Protein AF-A0A660REK7-F1 (afdb_monomer)

Radius of gyration: 18.36 Å; Cα contacts (8 Å, |Δi|>4): 9; chains: 1; bounding box: 40×16×43 Å

Sequence (49 aa):
MSKNPYEIFLEQLERASKVLKLKEDIVEMLKHPERVIEVSIPVKMDDGS

Secondary structure (DSSP, 8-state):
-PPPHHHHHHHHHHHHHHHHT--HHHHHHHHS-S-----------TT--

Nearest PDB structures (foldseek):
  8kar-assembly1_A  TM=7.939E-01  e=5.841E-01  Saccharolobus solfataricus

Mean predicted aligned error: 4.82 Å

Foldseek 3Di:
DDDDPLRVVLVVLVVVCVVVVPDPVVSVVVSDDPDDDDDDDDDQDPVRD

Structure (mmCIF, N/CA/C/O backbone):
data_AF-A0A660REK7-F1
#
_entry.id   AF-A0A660REK7-F1
#
loop_
_atom_site.group_PDB
_atom_site.id
_atom_site.type_symbol
_atom_site.label_atom_id
_atom_site.label_alt_id
_atom_site.label_comp_id
_atom_site.label_asym_id
_atom_site.label_entity_id
_atom_site.label_seq_id
_atom_site.pdbx_PDB_ins_code
_atom_site.Cartn_x
_atom_site.Cartn_y
_atom_site.Cartn_z
_atom_site.occupancy
_atom_site.B_iso_or_equiv
_atom_site.auth_seq_id
_atom_site.auth_comp_id
_atom_site.auth_asym_id
_atom_site.auth_atom_id
_atom_site.pdbx_PDB_model_num
ATOM 1 N N . MET A 1 1 ? 13.100 8.876 10.993 1.00 55.22 1 MET A N 1
ATOM 2 C CA . MET A 1 1 ? 12.924 8.085 9.757 1.00 55.22 1 MET A CA 1
ATOM 3 C C . MET A 1 1 ? 11.818 8.728 8.939 1.00 55.22 1 MET A C 1
ATOM 5 O O . MET A 1 1 ? 10.828 9.138 9.533 1.00 55.22 1 MET A O 1
ATOM 9 N N . SER A 1 2 ? 12.017 8.898 7.631 1.00 83.69 2 SER A N 1
ATOM 10 C CA . SER A 1 2 ? 10.974 9.389 6.719 1.00 83.69 2 SER A CA 1
ATOM 11 C C . SER A 1 2 ? 10.063 8.223 6.351 1.00 83.69 2 SER A C 1
ATOM 13 O O . SER A 1 2 ? 10.579 7.162 6.011 1.00 83.69 2 SER A O 1
ATOM 15 N N . LYS A 1 3 ? 8.743 8.410 6.429 1.00 87.62 3 LYS A N 1
ATOM 16 C CA . LYS A 1 3 ? 7.773 7.382 6.026 1.00 87.62 3 LYS A CA 1
ATOM 17 C C . LYS A 1 3 ? 7.757 7.235 4.512 1.00 87.62 3 LYS A C 1
ATOM 19 O O . LYS A 1 3 ? 7.903 8.231 3.798 1.00 87.62 3 LYS A O 1
ATOM 24 N N . ASN A 1 4 ? 7.577 6.013 4.028 1.00 95.81 4 ASN A N 1
ATOM 25 C CA . ASN A 1 4 ? 7.364 5.784 2.600 1.00 95.81 4 ASN A CA 1
ATOM 26 C C . ASN A 1 4 ? 5.911 6.152 2.196 1.00 95.81 4 ASN A C 1
ATOM 28 O O . ASN A 1 4 ? 5.047 6.290 3.066 1.00 95.81 4 ASN A O 1
ATOM 32 N N . PRO A 1 5 ? 5.604 6.319 0.895 1.00 95.50 5 PRO A N 1
ATOM 33 C CA . PRO A 1 5 ? 4.258 6.696 0.449 1.00 95.50 5 PRO A CA 1
ATOM 34 C C . PRO A 1 5 ? 3.140 5.741 0.893 1.00 95.50 5 PRO A C 1
ATOM 36 O O . PRO A 1 5 ? 2.032 6.192 1.177 1.00 95.50 5 PRO A O 1
ATOM 39 N N . TYR A 1 6 ? 3.426 4.441 0.994 1.00 95.50 6 TYR A N 1
ATOM 40 C CA . TYR A 1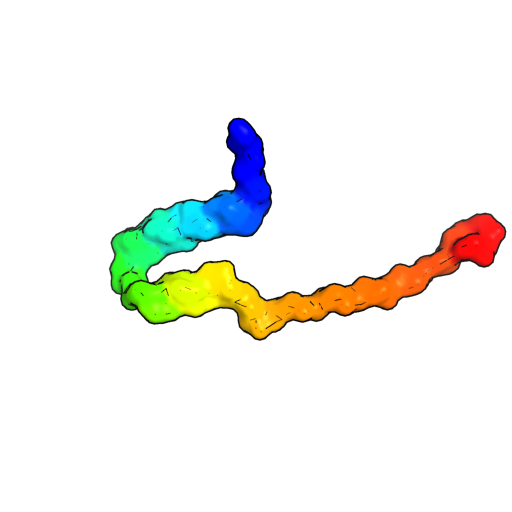 6 ? 2.457 3.443 1.444 1.00 95.50 6 TYR A CA 1
ATOM 41 C C . TYR A 1 6 ? 2.134 3.596 2.938 1.00 95.50 6 TYR A C 1
ATOM 43 O O . TYR A 1 6 ? 0.969 3.631 3.322 1.00 95.50 6 TYR A O 1
ATOM 51 N N . GLU A 1 7 ? 3.142 3.806 3.783 1.00 95.62 7 GLU A N 1
ATOM 52 C CA . GLU A 1 7 ? 2.954 4.092 5.212 1.00 95.62 7 GLU A CA 1
ATOM 53 C C . GLU A 1 7 ? 2.157 5.383 5.440 1.00 95.62 7 GLU A C 1
ATOM 55 O O . GLU A 1 7 ? 1.292 5.441 6.313 1.00 95.62 7 GLU A O 1
ATOM 60 N N . ILE A 1 8 ? 2.409 6.416 4.627 1.00 96.69 8 ILE A N 1
ATOM 61 C CA . ILE A 1 8 ? 1.643 7.669 4.675 1.00 96.69 8 ILE A CA 1
ATOM 62 C C . ILE A 1 8 ? 0.174 7.412 4.320 1.00 96.69 8 ILE A C 1
ATOM 64 O O . ILE A 1 8 ? -0.713 7.933 5.001 1.00 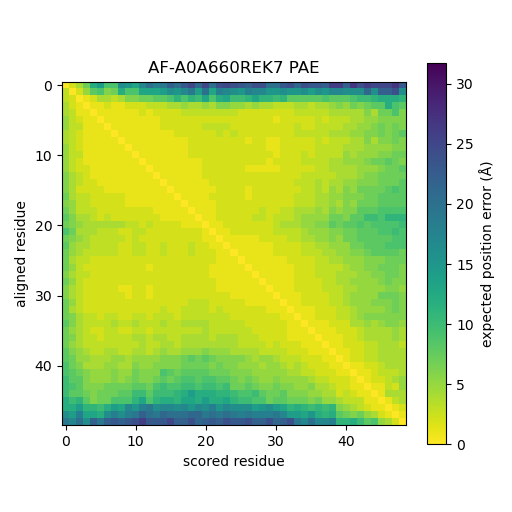96.69 8 ILE A O 1
ATOM 68 N N . PHE A 1 9 ? -0.090 6.608 3.285 1.00 96.81 9 PHE A N 1
ATOM 69 C CA . PHE A 1 9 ? -1.445 6.218 2.896 1.00 96.81 9 PHE A CA 1
ATOM 70 C C . PHE A 1 9 ? -2.178 5.496 4.033 1.00 96.81 9 PHE A C 1
ATOM 72 O O . PHE A 1 9 ? 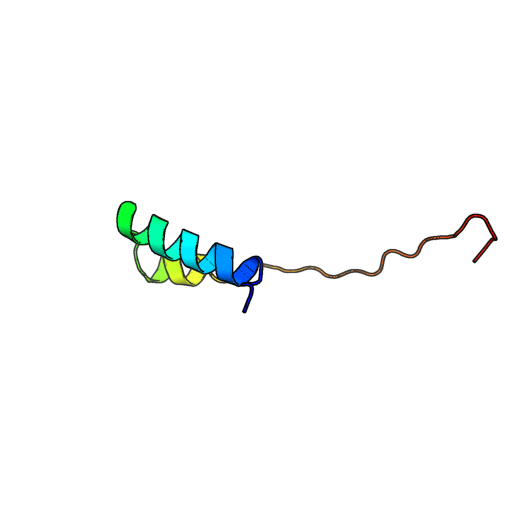-3.293 5.898 4.368 1.00 96.81 9 PHE A O 1
ATOM 79 N N . LEU A 1 10 ? -1.546 4.503 4.670 1.00 96.44 10 LEU A N 1
ATOM 80 C CA . LEU A 1 10 ? -2.145 3.753 5.781 1.00 96.44 10 LEU A CA 1
ATOM 81 C C . LEU A 1 10 ? -2.588 4.680 6.921 1.00 96.44 10 LEU A C 1
ATOM 83 O O . LEU A 1 10 ? -3.684 4.536 7.456 1.00 96.44 10 LEU A O 1
ATOM 87 N N . GLU A 1 11 ? -1.783 5.688 7.255 1.00 96.38 11 GLU A N 1
ATOM 88 C CA . GLU A 1 11 ? -2.136 6.654 8.299 1.00 96.38 11 GLU A CA 1
ATOM 89 C C . GLU A 1 11 ? -3.311 7.554 7.932 1.00 96.38 11 GLU A C 1
ATOM 91 O O . GLU A 1 11 ? -4.124 7.891 8.798 1.00 96.38 11 GLU A O 1
ATOM 96 N N . GLN A 1 12 ? -3.412 7.964 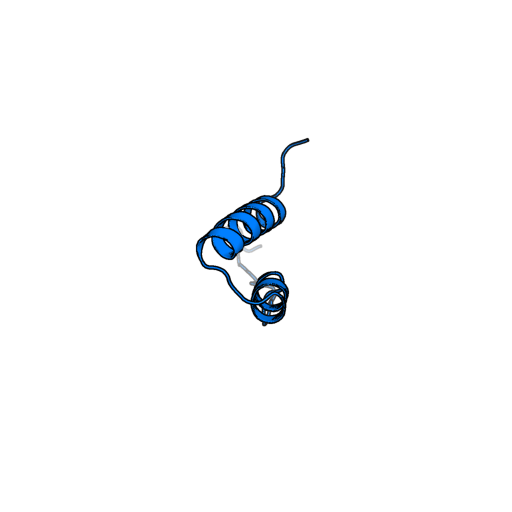6.666 1.00 96.44 12 GLN A N 1
ATOM 97 C CA . GLN A 1 12 ? -4.561 8.747 6.217 1.00 96.44 12 GLN A CA 1
ATOM 98 C C . GLN A 1 12 ? -5.825 7.891 6.150 1.00 96.44 12 GLN A C 1
ATOM 100 O O . GLN A 1 12 ? -6.888 8.359 6.560 1.00 96.44 12 GLN A O 1
ATOM 105 N N . LEU A 1 13 ? -5.710 6.638 5.704 1.00 96.88 13 LEU A N 1
ATOM 106 C CA . LEU A 1 13 ? -6.813 5.684 5.667 1.00 96.88 13 LEU A CA 1
ATOM 107 C C . LEU A 1 1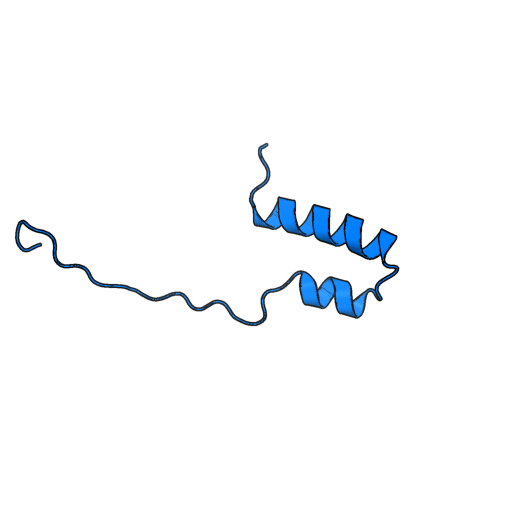3 ? -7.389 5.458 7.072 1.00 96.88 13 LEU A C 1
ATOM 109 O O . LEU A 1 13 ? -8.595 5.585 7.262 1.00 96.88 13 LEU A O 1
ATOM 113 N N . GLU A 1 14 ? -6.528 5.237 8.068 1.00 96.31 14 GLU A N 1
ATOM 114 C CA . GLU A 1 14 ? -6.911 5.074 9.479 1.00 96.31 14 GLU A CA 1
ATOM 115 C C . GLU A 1 14 ? -7.568 6.326 10.083 1.00 96.31 14 GLU A C 1
ATOM 117 O O . GLU A 1 14 ? -8.431 6.249 10.960 1.00 96.31 14 GLU A O 1
ATOM 122 N N . ARG A 1 15 ? -7.165 7.521 9.642 1.00 97.56 15 ARG A N 1
ATOM 123 C CA . ARG A 1 15 ? -7.806 8.772 10.073 1.00 97.56 15 ARG A CA 1
ATOM 124 C C . ARG A 1 15 ? -9.182 8.936 9.439 1.00 97.56 15 ARG A C 1
ATOM 126 O O . ARG A 1 15 ? -10.140 9.261 10.140 1.00 97.56 15 ARG A O 1
ATOM 133 N N . ALA A 1 16 ? -9.288 8.702 8.134 1.00 97.44 16 ALA A N 1
ATOM 134 C CA . ALA A 1 16 ? -10.534 8.843 7.392 1.00 97.44 16 ALA A CA 1
ATOM 135 C C . ALA A 1 16 ? -11.576 7.795 7.815 1.00 97.44 16 ALA A C 1
ATOM 137 O O . ALA A 1 16 ? -12.750 8.132 7.978 1.00 97.44 16 ALA A O 1
ATOM 138 N N . SER A 1 17 ? -11.153 6.551 8.065 1.00 97.00 17 SER A N 1
ATOM 139 C CA . SER A 1 17 ? -12.035 5.459 8.490 1.00 97.00 17 SER A CA 1
ATOM 140 C C . SER A 1 17 ? -12.765 5.776 9.794 1.00 97.00 17 SER A C 1
ATOM 142 O O . SER A 1 17 ? -13.966 5.527 9.901 1.00 97.00 17 SER A O 1
ATOM 144 N N . LYS A 1 18 ? -12.075 6.407 10.753 1.00 96.50 18 LYS A N 1
ATOM 145 C CA . LYS A 1 18 ? -12.645 6.838 12.040 1.00 96.50 18 LYS A CA 1
ATOM 146 C C . LYS A 1 18 ? -13.683 7.941 11.878 1.00 96.50 18 LYS A C 1
ATOM 148 O O . LYS A 1 18 ? -14.715 7.906 12.545 1.00 96.50 18 LYS A O 1
ATOM 153 N N . VAL A 1 19 ? -13.433 8.900 10.985 1.00 97.56 19 VAL A N 1
ATOM 154 C CA . VAL A 1 19 ? -14.379 9.990 10.690 1.00 97.56 19 VAL A CA 1
ATOM 155 C C . VAL A 1 19 ? -15.639 9.443 10.017 1.00 97.56 19 VAL A C 1
ATOM 157 O O . VAL A 1 19 ? -16.750 9.819 10.386 1.00 97.56 19 VAL A O 1
ATOM 160 N N . LEU A 1 20 ? -15.470 8.521 9.067 1.00 96.56 20 LEU A N 1
ATOM 161 C CA . LEU A 1 20 ? -16.559 7.919 8.296 1.00 96.56 20 LEU A CA 1
ATOM 162 C C . LEU A 1 20 ? -17.248 6.743 9.007 1.00 96.56 20 LEU A C 1
ATOM 164 O O . LEU A 1 20 ? -18.281 6.278 8.534 1.00 96.56 20 LEU A O 1
ATOM 168 N N . LYS A 1 21 ? -16.701 6.275 10.139 1.00 95.88 21 LYS A N 1
ATOM 169 C CA . LYS A 1 21 ? -17.163 5.091 10.886 1.00 95.88 21 LYS A CA 1
ATOM 170 C C . LYS A 1 21 ? -17.287 3.855 9.990 1.00 95.88 21 LYS A C 1
ATOM 172 O O . LYS A 1 21 ? -18.291 3.141 10.027 1.00 95.88 21 LYS A O 1
ATOM 177 N N . LEU A 1 22 ? -16.271 3.633 9.158 1.00 95.75 22 LEU A N 1
ATOM 178 C CA . LEU A 1 22 ? -16.206 2.451 8.303 1.00 95.75 22 LEU A CA 1
ATOM 179 C C . LEU A 1 22 ? -16.082 1.188 9.156 1.00 95.75 22 LEU A C 1
ATOM 181 O O . LEU A 1 22 ? -15.515 1.208 10.248 1.00 95.75 22 LEU A O 1
ATOM 185 N N . LYS A 1 23 ? -16.622 0.084 8.643 1.00 96.94 23 LYS A N 1
ATOM 186 C CA . LYS A 1 23 ? -16.430 -1.228 9.253 1.00 96.94 23 LYS A CA 1
ATOM 187 C C . LYS A 1 23 ? -14.982 -1.686 9.058 1.00 96.94 23 LYS A C 1
ATOM 189 O O . LYS A 1 23 ? -14.379 -1.400 8.026 1.00 96.94 23 LYS A O 1
ATOM 194 N N . GLU A 1 24 ? -14.458 -2.416 10.037 1.00 94.38 24 GLU A N 1
ATOM 195 C CA . GLU A 1 24 ? -13.060 -2.863 10.058 1.00 94.38 24 GLU A CA 1
ATOM 196 C C . GLU A 1 24 ? -12.693 -3.735 8.848 1.00 94.38 24 GLU A C 1
ATOM 198 O O . GLU A 1 24 ? -11.608 -3.603 8.296 1.00 94.38 24 GLU A O 1
ATOM 203 N N . ASP A 1 25 ? -13.623 -4.572 8.381 1.00 96.56 25 ASP A N 1
ATOM 204 C CA . ASP A 1 25 ? -13.447 -5.425 7.200 1.00 96.56 25 ASP A CA 1
ATOM 205 C C . ASP A 1 25 ? -13.203 -4.610 5.920 1.00 96.56 25 ASP A C 1
ATOM 207 O O . ASP A 1 25 ? -12.330 -4.945 5.120 1.00 96.56 25 ASP A O 1
ATOM 211 N N . ILE A 1 26 ? -13.926 -3.500 5.754 1.00 95.94 26 ILE A N 1
ATOM 212 C CA . ILE A 1 26 ? -13.740 -2.567 4.637 1.00 95.94 26 ILE A CA 1
ATOM 213 C C . ILE A 1 26 ? -12.386 -1.863 4.753 1.00 95.94 26 ILE A C 1
ATOM 215 O O . ILE A 1 26 ? -11.685 -1.709 3.755 1.00 95.94 26 ILE A O 1
ATOM 219 N N . VAL A 1 27 ? -12.013 -1.424 5.957 1.00 96.75 27 VAL A N 1
ATOM 220 C CA . VAL A 1 27 ? -10.744 -0.720 6.186 1.00 96.75 27 VAL A CA 1
ATOM 221 C C . VAL A 1 27 ? -9.562 -1.637 5.897 1.00 96.75 27 VAL A C 1
ATOM 223 O O . VAL A 1 27 ? -8.634 -1.217 5.215 1.00 96.75 27 VAL A O 1
ATOM 226 N N . GLU A 1 28 ? -9.615 -2.888 6.352 1.00 96.25 28 GLU A N 1
ATOM 227 C CA . GLU A 1 28 ? -8.560 -3.869 6.112 1.00 96.25 28 GLU A CA 1
ATOM 228 C C . GLU A 1 28 ? -8.432 -4.210 4.626 1.00 96.25 28 GLU A C 1
ATOM 230 O O . GLU A 1 28 ? -7.325 -4.221 4.096 1.00 96.25 28 GLU A O 1
ATOM 235 N N . MET A 1 29 ? -9.552 -4.383 3.916 1.00 96.62 29 MET A N 1
ATOM 236 C CA . MET A 1 29 ? -9.536 -4.573 2.463 1.00 96.62 29 MET A CA 1
ATOM 237 C C . MET A 1 29 ? -8.840 -3.406 1.745 1.00 96.62 29 MET A C 1
ATOM 239 O O . MET A 1 29 ? -8.037 -3.633 0.847 1.00 96.62 29 MET A O 1
ATOM 243 N N . LEU A 1 30 ? -9.105 -2.160 2.152 1.00 96.69 30 LEU A N 1
ATOM 244 C CA . LEU A 1 30 ? -8.520 -0.964 1.533 1.00 96.69 30 LEU A CA 1
ATOM 245 C C . LEU A 1 30 ? -7.016 -0.792 1.796 1.00 96.69 30 LEU A C 1
ATOM 247 O O . LEU A 1 30 ? -6.376 0.002 1.103 1.00 96.69 30 LEU A O 1
ATOM 251 N N . LYS A 1 31 ? -6.438 -1.504 2.771 1.00 96.69 31 LYS A N 1
ATOM 252 C CA . LYS A 1 31 ? -4.988 -1.471 3.019 1.00 96.69 31 LYS A CA 1
ATOM 253 C C . LYS A 1 31 ? -4.202 -2.192 1.927 1.00 96.69 31 LYS A C 1
ATOM 255 O O . LYS A 1 31 ? -3.043 -1.853 1.712 1.00 96.69 31 LYS A O 1
ATOM 260 N N . HIS A 1 32 ? -4.820 -3.135 1.216 1.00 96.44 32 HIS A N 1
ATOM 261 C CA . HIS A 1 32 ? -4.142 -3.979 0.233 1.00 96.44 32 HIS A CA 1
ATOM 262 C C . HIS A 1 32 ? -4.663 -3.692 -1.184 1.00 96.44 32 HIS A C 1
ATOM 264 O O . HIS A 1 32 ? -5.875 -3.662 -1.397 1.00 96.44 32 HIS A O 1
ATOM 270 N N . PRO A 1 33 ? -3.786 -3.487 -2.183 1.00 95.94 33 PRO A N 1
ATOM 271 C CA . PRO A 1 33 ? -4.227 -3.332 -3.564 1.00 95.94 33 PRO A CA 1
ATOM 272 C C . PRO A 1 33 ? -4.822 -4.645 -4.087 1.00 95.94 33 PRO A C 1
ATOM 274 O O . PRO A 1 33 ? -4.275 -5.719 -3.853 1.00 95.94 33 PRO A O 1
ATOM 277 N N . GLU A 1 34 ? -5.901 -4.563 -4.868 1.00 96.75 34 GLU A N 1
ATOM 278 C CA . GLU A 1 34 ? -6.522 -5.743 -5.491 1.00 96.75 34 GLU A CA 1
ATOM 279 C C . GLU A 1 34 ? -5.565 -6.454 -6.464 1.00 96.75 34 GLU A C 1
ATOM 281 O O . GLU A 1 34 ? -5.562 -7.680 -6.587 1.00 96.75 34 GLU A O 1
ATOM 286 N N . ARG A 1 35 ? -4.736 -5.682 -7.175 1.00 97.25 35 ARG A N 1
ATOM 287 C CA . ARG A 1 35 ? -3.748 -6.197 -8.122 1.00 97.25 35 ARG A CA 1
ATOM 288 C C . ARG A 1 35 ? -2.601 -5.212 -8.289 1.00 97.25 35 ARG A C 1
ATOM 290 O O . ARG A 1 35 ? -2.825 -4.010 -8.402 1.00 97.25 35 ARG A O 1
ATOM 297 N N . VAL A 1 36 ? -1.387 -5.740 -8.401 1.00 97.19 36 VAL A N 1
ATOM 298 C CA . VAL A 1 36 ? -0.204 -5.003 -8.859 1.00 97.19 36 VAL A CA 1
ATOM 299 C C . VAL A 1 36 ? 0.354 -5.753 -10.058 1.00 97.19 36 VAL A C 1
ATOM 301 O O . VAL A 1 36 ? 0.562 -6.962 -9.985 1.00 97.19 36 VAL A O 1
ATOM 304 N N . ILE A 1 37 ? 0.537 -5.056 -11.178 1.00 97.19 37 ILE A N 1
ATOM 305 C CA . ILE A 1 37 ? 1.136 -5.627 -12.384 1.00 97.19 37 ILE A CA 1
ATOM 306 C C . ILE A 1 37 ? 2.456 -4.906 -12.612 1.00 97.19 37 ILE A C 1
ATOM 308 O O . ILE A 1 37 ? 2.475 -3.700 -12.848 1.00 97.19 37 ILE A O 1
ATOM 312 N N . GLU A 1 38 ? 3.545 -5.659 -12.549 1.00 97.50 38 GLU A N 1
ATOM 313 C CA . GLU A 1 38 ? 4.888 -5.176 -12.836 1.00 97.50 38 GLU A CA 1
ATOM 314 C C . GLU A 1 38 ? 5.341 -5.780 -14.168 1.00 97.50 38 GLU A C 1
ATOM 316 O O . GLU A 1 38 ? 5.260 -6.992 -14.370 1.00 97.50 38 GLU A O 1
ATOM 321 N N . VAL A 1 39 ? 5.748 -4.928 -15.111 1.00 97.31 39 VAL A N 1
ATOM 322 C CA . VAL A 1 39 ? 6.131 -5.340 -16.468 1.00 97.31 39 VAL A CA 1
ATOM 323 C C . VAL A 1 39 ? 7.429 -4.673 -16.887 1.00 97.31 39 VAL A C 1
ATOM 325 O O . VAL A 1 39 ? 7.716 -3.538 -16.510 1.00 97.31 39 VAL A O 1
ATOM 328 N N . SER A 1 40 ? 8.200 -5.366 -17.719 1.00 96.31 40 SER A N 1
ATOM 329 C CA . SER A 1 40 ? 9.375 -4.791 -18.367 1.00 96.31 40 SER A CA 1
ATOM 330 C C . SER A 1 40 ? 8.963 -4.085 -19.657 1.00 96.31 40 SER A C 1
ATOM 332 O O . SER A 1 40 ? 8.368 -4.702 -20.539 1.00 96.31 40 SER A O 1
ATOM 334 N N . ILE A 1 41 ? 9.303 -2.802 -19.779 1.00 94.88 41 ILE A N 1
ATOM 335 C CA . ILE A 1 41 ? 9.118 -2.026 -21.010 1.00 94.88 41 ILE A CA 1
ATOM 336 C C . ILE A 1 41 ? 10.501 -1.861 -21.653 1.00 94.88 41 ILE A C 1
ATOM 338 O O . ILE A 1 41 ? 11.287 -1.047 -21.166 1.00 94.88 41 ILE A O 1
ATOM 342 N N . PRO A 1 42 ? 10.844 -2.641 -22.696 1.00 93.38 42 PRO A N 1
ATOM 343 C CA . PRO A 1 42 ? 12.114 -2.471 -23.385 1.00 93.38 42 PRO A CA 1
ATOM 344 C C . PRO A 1 42 ? 12.097 -1.161 -24.175 1.00 93.38 42 PRO A C 1
ATOM 346 O O . PRO A 1 42 ? 11.118 -0.845 -24.854 1.00 93.38 42 PRO A O 1
ATOM 349 N N . VAL A 1 43 ? 13.193 -0.413 -24.099 1.00 93.31 43 VAL A N 1
ATOM 350 C CA . VAL A 1 43 ? 13.386 0.835 -24.841 1.00 93.31 43 VAL A CA 1
ATOM 351 C C . VAL A 1 43 ? 14.649 0.699 -25.673 1.00 93.31 43 VAL A C 1
ATOM 353 O O . VAL A 1 43 ? 15.607 0.073 -25.232 1.00 93.31 43 VAL A O 1
ATOM 356 N N . LYS A 1 44 ? 14.620 1.280 -26.872 1.00 92.44 44 LYS A N 1
ATOM 357 C CA . LYS A 1 44 ? 15.807 1.494 -27.690 1.00 92.44 44 LYS A CA 1
ATOM 358 C C . L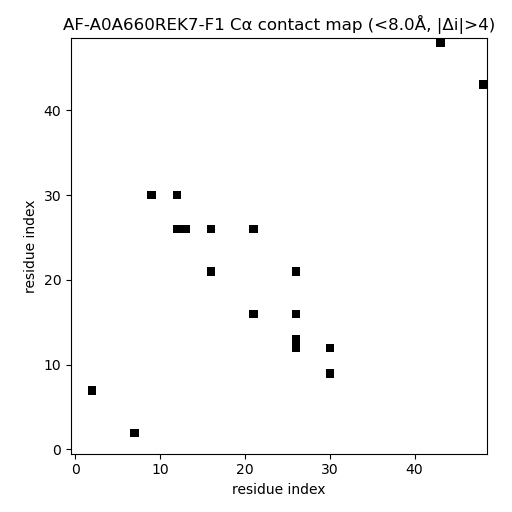YS A 1 44 ? 16.240 2.950 -27.540 1.00 92.44 44 LYS A C 1
ATOM 360 O O . LYS A 1 44 ? 15.444 3.853 -27.785 1.00 92.44 44 LYS A O 1
ATOM 365 N N . MET A 1 45 ? 17.470 3.143 -27.110 1.00 94.19 45 MET A N 1
ATOM 366 C CA . MET A 1 45 ? 18.175 4.399 -26.936 1.00 94.19 45 MET A CA 1
ATOM 367 C C . MET A 1 45 ? 18.638 4.9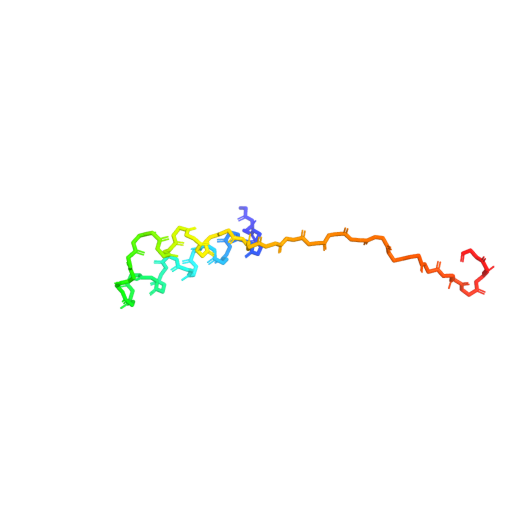59 -28.287 1.00 94.19 45 MET A C 1
ATOM 369 O O . MET A 1 45 ? 18.746 4.246 -29.290 1.00 94.19 45 MET A O 1
ATOM 373 N N . ASP A 1 46 ? 18.950 6.254 -28.309 1.00 91.31 46 ASP A N 1
ATOM 374 C CA . ASP A 1 46 ?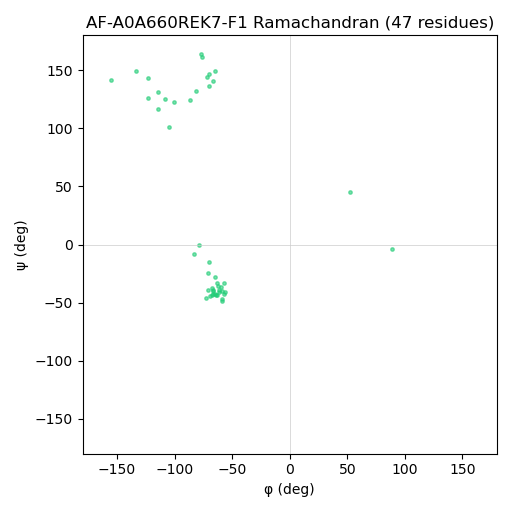 19.363 6.957 -29.531 1.00 91.31 46 ASP A CA 1
ATOM 375 C C . ASP A 1 46 ? 20.696 6.443 -30.103 1.00 91.31 46 ASP A C 1
ATOM 377 O O . ASP A 1 46 ? 20.913 6.487 -31.313 1.00 91.31 46 ASP A O 1
ATOM 381 N N . ASP A 1 47 ? 21.578 5.911 -29.252 1.00 88.56 47 ASP A N 1
ATOM 382 C CA . ASP A 1 47 ? 22.852 5.302 -29.654 1.00 88.56 47 ASP A CA 1
ATOM 383 C C . ASP A 1 47 ? 22.703 3.868 -30.204 1.00 88.56 47 ASP A C 1
ATOM 385 O O . ASP A 1 47 ? 23.679 3.254 -30.637 1.00 88.56 47 ASP A O 1
ATOM 389 N N . GLY A 1 48 ? 21.471 3.352 -30.253 1.00 71.00 48 GLY A N 1
ATOM 390 C CA . GLY A 1 48 ? 21.145 2.023 -30.751 1.00 71.00 48 GLY A CA 1
ATOM 391 C C . GLY A 1 48 ? 21.187 0.913 -29.699 1.00 71.00 48 GLY A C 1
ATOM 392 O O . GLY A 1 48 ? 20.821 -0.211 -30.062 1.00 71.00 48 GLY A O 1
ATOM 393 N N . SER A 1 49 ? 21.589 1.223 -28.457 1.00 60.16 49 SER A N 1
ATOM 394 C CA . SER A 1 49 ? 21.421 0.367 -27.263 1.00 60.16 49 SER A CA 1
ATOM 395 C C . SER A 1 49 ? 19.974 0.296 -26.801 1.00 60.16 49 SER A C 1
ATOM 397 O O . SER A 1 49 ? 19.165 1.115 -27.277 1.00 60.16 49 SER A O 1
#

pLDDT: mean 93.41, std 8.57, range [55.22, 97.56]

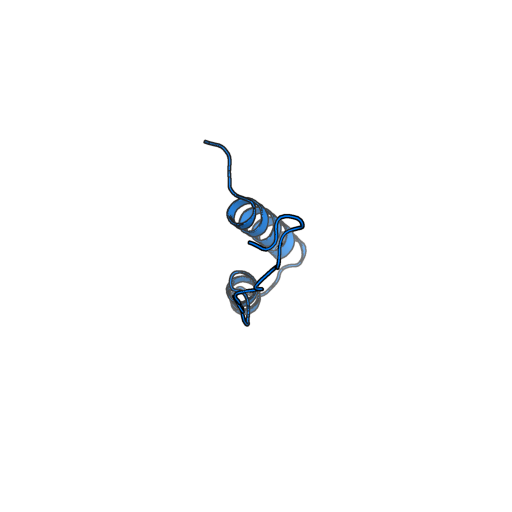Solvent-accessible surface area (backbone atoms only — not comparable to full-atom values): 3372 Å² total; per-residue (Å²): 135,84,77,52,75,66,60,51,46,53,56,51,51,60,54,49,36,64,75,70,63,57,55,67,70,61,54,56,53,68,73,51,80,95,74,85,88,88,79,89,79,90,74,76,47,95,90,71,80